Protein AF-A0AAE3LSY9-F1 (afdb_monomer_lite)

Secondary structure (DSSP, 8-state):
---------------------PPPHHHHHHHHHHHHTT---EEEEEEEETTEEEEEEEEEE-TTS-EEEEEEEE-SS--GGGT--SEEEEEEEEETTEEEEEEEEEEEETTEEEE----

Foldseek 3Di:
DDDDDDDPDPPPPPPPPPPLDADDPVRVVVVVCVVCVPFDKAWDDWDDDVRHTAKTKIWGADPVRWIKIKMKGADPDDDLVVQRFRIWIKIFTDDVPHTDDMDTQWGQTSNDIDGDDDD

Structure (mmCIF, N/CA/C/O backbone):
data_AF-A0AAE3LSY9-F1
#
_entry.id   AF-A0AAE3LSY9-F1
#
loop_
_atom_site.group_PDB
_atom_site.id
_atom_site.type_symbol
_atom_site.label_atom_id
_atom_site.label_alt_id
_atom_site.label_comp_id
_atom_site.label_asym_id
_atom_site.label_entity_id
_atom_site.label_seq_id
_atom_site.pdbx_PDB_ins_code
_atom_site.Cartn_x
_atom_site.Cartn_y
_atom_site.Cartn_z
_atom_site.occupancy
_atom_site.B_iso_or_equiv
_atom_site.auth_seq_id
_atom_site.auth_comp_id
_atom_site.auth_asym_id
_atom_site.auth_atom_id
_atom_site.pdbx_PDB_model_num
ATOM 1 N N . MET A 1 1 ? 39.018 34.162 -48.888 1.00 45.62 1 MET A N 1
ATOM 2 C CA . MET A 1 1 ? 38.702 33.437 -47.641 1.00 45.62 1 MET A CA 1
ATOM 3 C C . MET A 1 1 ? 37.198 33.486 -47.495 1.00 45.62 1 MET A C 1
ATOM 5 O O . MET A 1 1 ? 36.670 34.534 -47.157 1.00 45.62 1 MET A O 1
ATOM 9 N N . GLU A 1 2 ? 36.517 32.416 -47.890 1.00 41.56 2 GLU A N 1
ATOM 10 C CA . GLU A 1 2 ? 35.057 32.337 -47.828 1.00 41.56 2 GLU A CA 1
ATOM 11 C C . GLU A 1 2 ? 34.649 31.747 -46.477 1.00 41.56 2 GLU A C 1
ATOM 13 O O . GLU A 1 2 ? 35.140 30.692 -46.074 1.00 41.56 2 GLU A O 1
ATOM 18 N N . HIS A 1 3 ? 33.798 32.470 -45.751 1.00 46.09 3 HIS A N 1
ATOM 19 C CA . HIS A 1 3 ? 33.205 32.005 -44.505 1.00 46.09 3 HIS A CA 1
ATOM 20 C C . HIS A 1 3 ? 32.019 31.093 -44.827 1.00 46.09 3 HIS A C 1
ATOM 22 O O . HIS A 1 3 ? 31.001 31.553 -45.337 1.00 46.09 3 HIS A O 1
ATOM 28 N N . PHE A 1 4 ? 32.136 29.812 -44.486 1.00 45.50 4 PHE A N 1
ATOM 29 C CA . PHE A 1 4 ? 31.000 28.897 -44.407 1.00 45.50 4 PHE A CA 1
ATOM 30 C C . PHE A 1 4 ? 30.373 28.979 -43.008 1.00 45.50 4 PHE A C 1
ATOM 32 O O . PHE A 1 4 ? 31.060 28.666 -42.034 1.00 45.50 4 PHE A O 1
ATOM 39 N N . PRO A 1 5 ? 29.081 29.315 -42.861 1.00 50.88 5 PRO A N 1
ATOM 40 C CA . PRO A 1 5 ? 28.316 28.913 -41.693 1.00 50.88 5 PRO A CA 1
ATOM 41 C C . PRO A 1 5 ? 27.714 27.523 -41.953 1.00 50.88 5 PRO A C 1
ATOM 43 O O . PRO A 1 5 ? 26.878 27.338 -42.831 1.00 50.88 5 PRO A O 1
ATOM 46 N N . SER A 1 6 ? 28.150 26.527 -41.192 1.00 45.34 6 SER A N 1
ATOM 47 C CA . SER A 1 6 ? 27.579 25.176 -41.158 1.00 45.34 6 SER A CA 1
ATOM 48 C C . SER A 1 6 ? 27.649 24.739 -39.696 1.00 45.34 6 SER A C 1
ATOM 50 O O . SER A 1 6 ? 28.707 24.858 -39.094 1.00 45.34 6 SER A O 1
ATOM 52 N N . SER A 1 7 ? 26.611 24.313 -38.987 1.00 49.75 7 SER A N 1
ATOM 53 C CA . SER A 1 7 ? 25.222 23.941 -39.269 1.00 49.75 7 SER A CA 1
ATOM 54 C C . SER A 1 7 ? 24.408 24.218 -37.986 1.00 49.75 7 SER A C 1
ATOM 56 O O . SER A 1 7 ? 25.015 24.339 -36.916 1.00 49.75 7 SER A O 1
ATOM 58 N N . PRO A 1 8 ? 23.063 24.293 -38.023 1.00 45.91 8 PRO A N 1
ATOM 59 C CA . PRO A 1 8 ? 22.265 24.330 -36.801 1.00 45.91 8 PRO A CA 1
ATOM 60 C C . PRO A 1 8 ? 22.511 23.044 -36.009 1.00 45.91 8 PRO A C 1
ATOM 62 O O . PRO A 1 8 ? 22.310 21.933 -36.501 1.00 45.91 8 PRO A O 1
ATOM 65 N N . GLN A 1 9 ? 23.002 23.208 -34.786 1.00 46.28 9 GLN A N 1
ATOM 66 C CA . GLN A 1 9 ? 23.210 22.127 -33.840 1.00 46.28 9 GLN A CA 1
ATOM 67 C C . GLN A 1 9 ? 21.834 21.511 -33.562 1.00 46.28 9 GLN A C 1
ATOM 69 O O . GLN A 1 9 ? 21.006 22.130 -32.897 1.00 46.28 9 GLN A O 1
ATOM 74 N N . LEU A 1 10 ? 21.566 20.337 -34.153 1.00 43.56 10 LEU A N 1
ATOM 75 C CA . LEU A 1 10 ? 20.376 19.543 -33.865 1.00 43.56 10 LEU A CA 1
ATOM 76 C C . LEU A 1 10 ? 20.275 19.434 -32.346 1.00 43.56 10 LEU A C 1
ATOM 78 O O . LEU A 1 10 ? 21.135 18.824 -31.703 1.00 43.56 10 LEU A O 1
ATOM 82 N N . ALA A 1 11 ? 19.243 20.063 -31.787 1.00 39.59 11 ALA A N 1
ATOM 83 C CA . ALA A 1 11 ? 18.860 19.870 -30.408 1.00 39.59 11 ALA A CA 1
ATOM 84 C C . ALA A 1 11 ? 18.702 18.363 -30.210 1.00 39.59 11 ALA A C 1
ATOM 86 O O . ALA A 1 11 ? 17.825 17.734 -30.802 1.00 39.59 11 ALA A O 1
ATOM 87 N N . LYS A 1 12 ? 19.612 17.774 -29.431 1.00 41.16 12 LYS A N 1
ATOM 88 C CA . LYS A 1 12 ? 19.472 16.411 -28.941 1.00 41.16 12 LYS A CA 1
ATOM 89 C C . LYS A 1 12 ? 18.199 16.405 -28.104 1.00 41.16 12 LYS A C 1
ATOM 91 O O . LYS A 1 12 ? 18.215 16.816 -26.949 1.00 41.16 12 LYS A O 1
ATOM 96 N N . THR A 1 13 ? 17.088 15.997 -28.704 1.00 37.28 13 THR A N 1
ATOM 97 C CA . THR A 1 13 ? 15.899 15.546 -27.989 1.00 37.28 13 THR A CA 1
ATOM 98 C C . THR A 1 13 ? 16.306 14.312 -27.205 1.00 37.28 13 THR A C 1
ATOM 100 O O . THR A 1 13 ? 16.165 13.180 -27.663 1.00 37.28 13 THR A O 1
ATOM 103 N N . SER A 1 14 ? 16.869 14.547 -26.024 1.00 38.88 14 SER A N 1
ATOM 104 C CA . SER A 1 14 ? 16.968 13.560 -24.967 1.00 38.88 14 SER A CA 1
ATOM 105 C C . SER A 1 14 ? 15.546 13.295 -24.487 1.00 38.88 14 SER A C 1
ATOM 107 O O . SER A 1 14 ? 15.088 13.861 -23.501 1.00 38.88 14 SER A O 1
ATOM 109 N N . ILE A 1 15 ? 14.820 12.443 -25.209 1.00 42.91 15 ILE A N 1
ATOM 110 C CA . ILE A 1 15 ? 13.760 11.658 -24.587 1.00 42.91 15 ILE A CA 1
ATOM 111 C C . ILE A 1 15 ? 14.515 10.628 -23.746 1.00 42.91 15 ILE A C 1
ATOM 113 O O . ILE A 1 15 ? 14.722 9.487 -24.159 1.00 42.91 15 ILE A O 1
ATOM 117 N N . GLU A 1 16 ? 15.034 11.064 -22.598 1.00 39.59 16 GLU A N 1
ATOM 118 C CA . GLU A 1 16 ? 15.386 10.137 -21.538 1.00 39.59 16 GLU A CA 1
ATOM 119 C C . GLU A 1 16 ? 14.092 9.386 -21.241 1.00 39.59 16 GLU A C 1
ATOM 121 O O . GLU A 1 16 ? 13.119 9.964 -20.755 1.00 39.59 16 GLU A O 1
ATOM 126 N N . LYS A 1 17 ? 14.038 8.101 -21.610 1.00 40.47 17 LYS A N 1
ATOM 127 C CA . LYS A 1 17 ? 13.088 7.173 -21.004 1.00 40.47 17 LYS A CA 1
ATOM 128 C C . LYS A 1 17 ? 13.326 7.310 -19.509 1.00 40.47 17 LYS A C 1
ATOM 130 O O . LYS A 1 17 ? 14.302 6.756 -19.008 1.00 40.47 17 LYS A O 1
ATOM 135 N N . LYS A 1 18 ? 12.492 8.097 -18.826 1.00 43.41 18 LYS A N 1
ATOM 136 C CA . LYS A 1 18 ? 12.430 8.143 -17.370 1.00 43.41 18 LYS A CA 1
ATOM 137 C C . LYS A 1 18 ? 12.345 6.679 -16.958 1.00 43.41 18 LYS A C 1
ATOM 139 O O . LYS A 1 18 ? 11.352 6.029 -17.282 1.00 43.41 18 LYS A O 1
ATOM 144 N N . MET A 1 19 ? 13.431 6.121 -16.410 1.00 46.84 19 MET A N 1
ATOM 145 C CA . MET A 1 19 ? 13.382 4.776 -15.843 1.00 46.84 19 MET A CA 1
ATOM 146 C C . MET A 1 19 ? 12.183 4.810 -14.908 1.00 46.84 19 MET A C 1
ATOM 148 O O . MET A 1 19 ? 12.083 5.738 -14.104 1.00 46.84 19 MET A O 1
ATOM 152 N N . GLU A 1 20 ? 11.219 3.922 -15.123 1.00 56.72 20 GLU A N 1
ATOM 153 C CA . GLU A 1 20 ? 9.990 3.901 -14.345 1.00 56.72 20 GLU A CA 1
ATOM 154 C C . GLU A 1 20 ? 10.393 3.631 -12.894 1.00 56.72 20 GLU A C 1
ATOM 156 O O . GLU A 1 20 ? 10.709 2.505 -12.515 1.00 56.72 20 GLU A O 1
ATOM 161 N N . GLN A 1 21 ? 10.532 4.703 -12.114 1.00 74.81 21 GLN A N 1
ATOM 162 C CA . GLN A 1 21 ? 10.842 4.614 -10.701 1.00 74.81 21 GLN A CA 1
ATOM 163 C C . GLN A 1 21 ? 9.564 4.122 -10.037 1.00 74.81 21 GLN A C 1
ATOM 165 O O . GLN A 1 21 ? 8.553 4.826 -10.022 1.00 74.81 21 GLN A O 1
ATOM 170 N N . PHE A 1 22 ? 9.597 2.879 -9.562 1.00 89.12 22 PHE A N 1
ATOM 171 C CA . PHE A 1 22 ? 8.530 2.357 -8.722 1.00 89.12 22 PHE A CA 1
ATOM 172 C C . PHE A 1 22 ? 8.508 3.129 -7.399 1.00 89.12 22 PHE A C 1
ATOM 174 O O . PHE A 1 22 ? 9.567 3.545 -6.924 1.00 89.12 22 PHE A O 1
ATOM 181 N N . PRO A 1 23 ? 7.316 3.336 -6.818 1.00 92.62 23 PRO A N 1
ATOM 182 C CA . PRO A 1 23 ? 7.179 4.078 -5.578 1.00 92.62 23 PRO A CA 1
ATOM 183 C C . PRO A 1 23 ? 7.924 3.368 -4.445 1.00 92.62 23 PRO A C 1
ATOM 185 O O . PRO A 1 23 ? 7.951 2.134 -4.366 1.00 92.62 23 PRO A O 1
ATOM 188 N N . SER A 1 24 ? 8.514 4.167 -3.561 1.00 95.00 24 SER A N 1
ATOM 189 C CA . SER A 1 24 ? 9.034 3.691 -2.281 1.00 95.00 24 SER A CA 1
ATOM 190 C C . SER A 1 24 ? 7.889 3.292 -1.344 1.00 95.00 24 SER A C 1
ATOM 192 O O . SER A 1 24 ? 6.712 3.541 -1.621 1.00 95.00 24 SER A O 1
ATOM 194 N N . LYS A 1 25 ? 8.220 2.686 -0.199 1.00 96.75 25 LYS A N 1
ATOM 195 C CA . LYS A 1 25 ? 7.218 2.428 0.843 1.00 96.75 25 LYS A CA 1
ATOM 196 C C . LYS A 1 25 ? 6.626 3.736 1.346 1.00 96.75 25 LYS A C 1
ATOM 198 O O . LYS A 1 25 ? 5.416 3.823 1.474 1.00 96.75 25 LYS A O 1
ATOM 203 N N . GLU A 1 26 ? 7.459 4.746 1.555 1.00 96.75 26 GLU A N 1
ATOM 204 C CA . GLU A 1 26 ? 7.064 6.071 2.019 1.00 96.75 26 GLU A CA 1
ATOM 205 C C . GLU A 1 26 ? 6.080 6.736 1.043 1.00 96.75 26 GLU A C 1
ATOM 207 O O . GLU A 1 26 ? 5.076 7.308 1.472 1.00 96.75 26 GLU A O 1
ATOM 212 N N . ASP A 1 27 ? 6.310 6.595 -0.268 1.00 95.31 27 ASP A N 1
ATOM 213 C CA . ASP A 1 27 ? 5.392 7.101 -1.295 1.00 95.31 27 ASP A CA 1
ATOM 214 C C . ASP A 1 27 ? 4.027 6.404 -1.233 1.00 95.31 27 ASP A C 1
ATOM 216 O O . ASP A 1 27 ? 2.988 7.059 -1.331 1.00 95.31 27 ASP A O 1
ATOM 220 N N . VAL A 1 28 ? 4.012 5.076 -1.060 1.00 97.06 28 VAL A N 1
ATOM 221 C CA . VAL A 1 28 ? 2.765 4.307 -0.923 1.00 97.06 28 VAL A CA 1
ATOM 222 C C . VAL A 1 28 ? 2.062 4.626 0.401 1.00 97.06 28 VAL A C 1
ATOM 224 O O . VAL A 1 28 ? 0.848 4.825 0.403 1.00 97.06 28 VAL A O 1
ATOM 227 N N . THR A 1 29 ? 2.801 4.767 1.506 1.00 97.25 29 THR A N 1
ATOM 228 C CA . THR A 1 29 ? 2.269 5.196 2.809 1.00 97.25 29 THR A CA 1
ATOM 229 C C . THR A 1 29 ? 1.553 6.538 2.691 1.00 97.25 29 THR A C 1
ATOM 231 O O . THR A 1 29 ? 0.416 6.663 3.138 1.00 97.25 29 THR A O 1
ATOM 234 N N . ALA A 1 30 ? 2.149 7.519 2.008 1.00 95.75 30 ALA A N 1
ATOM 235 C CA . ALA A 1 30 ? 1.521 8.823 1.805 1.00 95.75 30 ALA A CA 1
ATOM 236 C C . ALA A 1 30 ? 0.204 8.744 1.006 1.00 95.75 30 ALA A C 1
ATOM 238 O O . ALA A 1 30 ? -0.647 9.629 1.114 1.00 95.75 30 ALA A O 1
ATOM 239 N N . ILE A 1 31 ? 0.015 7.708 0.183 1.00 94.94 31 ILE A N 1
ATOM 240 C CA . ILE A 1 31 ? -1.248 7.471 -0.529 1.00 94.94 31 ILE A CA 1
ATOM 241 C C . ILE A 1 31 ? -2.266 6.822 0.397 1.00 94.94 31 ILE A C 1
ATOM 243 O O . ILE A 1 31 ? -3.408 7.278 0.436 1.00 94.94 31 ILE A O 1
ATOM 247 N N . PHE A 1 32 ? -1.860 5.818 1.173 1.00 95.75 32 PHE A N 1
ATOM 248 C CA . PHE A 1 32 ? -2.721 5.225 2.191 1.00 95.75 32 PHE A CA 1
ATOM 249 C C . PHE A 1 32 ? -3.235 6.276 3.175 1.00 95.75 32 PHE A C 1
ATOM 251 O O . PHE A 1 32 ? -4.436 6.360 3.396 1.00 95.75 32 PHE A O 1
ATOM 258 N N . GLU A 1 33 ? -2.379 7.161 3.677 1.00 94.69 33 GLU A N 1
ATOM 259 C CA . GLU A 1 33 ? -2.789 8.233 4.593 1.00 94.69 33 GLU A CA 1
ATOM 260 C C . GLU A 1 33 ? -3.812 9.195 3.970 1.00 94.69 33 GLU A C 1
ATOM 262 O O . GLU A 1 33 ? -4.756 9.623 4.640 1.00 94.69 33 GLU A O 1
ATOM 267 N N . LYS A 1 34 ? -3.678 9.499 2.671 1.00 92.75 34 LYS A N 1
ATOM 268 C CA . LYS A 1 34 ? -4.672 10.298 1.935 1.00 92.75 34 LYS A CA 1
ATOM 269 C C . LYS A 1 34 ? -6.014 9.581 1.822 1.00 92.75 34 LYS A C 1
ATOM 271 O O . LYS A 1 34 ? -7.048 10.232 1.957 1.00 92.75 34 LYS A O 1
ATOM 276 N N . ILE A 1 35 ? -5.998 8.272 1.568 1.00 90.69 35 ILE A N 1
ATOM 277 C CA . ILE A 1 35 ? -7.209 7.446 1.477 1.00 90.69 35 ILE A CA 1
ATOM 278 C C . ILE A 1 35 ? -7.901 7.372 2.844 1.00 90.69 35 ILE A C 1
ATOM 280 O O . ILE A 1 35 ? -9.104 7.597 2.939 1.00 90.69 35 ILE A O 1
ATOM 284 N N . LEU A 1 36 ? -7.126 7.143 3.904 1.00 92.38 36 LEU A N 1
ATOM 285 C CA . LEU A 1 36 ? -7.615 6.942 5.267 1.00 92.38 36 LEU A CA 1
ATOM 286 C C . LEU A 1 36 ? -8.083 8.220 5.968 1.00 92.38 36 LEU A C 1
ATOM 288 O O . LEU A 1 36 ? -8.744 8.135 6.998 1.00 92.38 36 LEU A O 1
ATOM 292 N N . LYS A 1 37 ? -7.743 9.407 5.448 1.00 92.00 37 LYS A N 1
ATOM 293 C CA . LYS A 1 37 ? -8.184 10.712 5.985 1.00 92.00 37 LYS A CA 1
ATOM 294 C C . LYS A 1 37 ? -7.953 10.854 7.502 1.00 92.00 37 LYS A C 1
ATOM 296 O O . LYS A 1 37 ? -8.757 11.458 8.207 1.00 92.00 37 LYS A O 1
ATOM 301 N N . GLY A 1 38 ? -6.835 10.316 7.993 1.00 91.69 38 GLY A N 1
ATOM 302 C CA . GLY A 1 38 ? -6.448 10.361 9.406 1.00 91.69 38 GLY A CA 1
ATOM 303 C C . GLY A 1 38 ? -6.891 9.165 10.256 1.00 91.69 38 GLY A C 1
ATOM 304 O O . GLY A 1 38 ? -6.589 9.154 11.448 1.00 91.69 38 GLY A O 1
ATOM 305 N N . ALA A 1 39 ? -7.560 8.159 9.682 1.00 93.00 39 ALA A N 1
ATOM 306 C CA . ALA A 1 39 ? -7.818 6.900 10.376 1.00 93.00 39 ALA A CA 1
ATOM 307 C C . ALA A 1 39 ? -6.506 6.162 10.697 1.00 93.00 39 ALA A C 1
ATOM 309 O O . ALA A 1 39 ? -5.549 6.173 9.918 1.00 93.00 39 ALA A O 1
ATOM 310 N N . THR A 1 40 ? -6.464 5.516 11.862 1.00 95.62 40 THR A N 1
ATOM 311 C CA . THR A 1 40 ? -5.331 4.680 12.269 1.00 95.62 40 THR A CA 1
ATOM 312 C C . THR A 1 40 ? -5.332 3.362 11.507 1.00 95.62 40 THR A C 1
ATOM 314 O O . THR A 1 40 ? -6.390 2.802 11.223 1.00 95.62 40 THR A O 1
ATOM 317 N N . TYR A 1 41 ? -4.148 2.829 11.235 1.00 97.69 41 TYR A N 1
ATOM 318 C CA . TYR A 1 41 ? -3.978 1.540 10.576 1.00 97.69 41 TYR A CA 1
ATOM 319 C C . TYR A 1 41 ? -2.828 0.756 11.207 1.00 97.69 41 TYR A C 1
ATOM 321 O O . TYR A 1 41 ? -1.953 1.324 11.866 1.00 97.69 41 TYR A O 1
ATOM 329 N N . THR A 1 42 ? -2.828 -0.551 10.969 1.00 98.06 42 THR A N 1
ATOM 330 C CA . THR A 1 42 ? -1.737 -1.462 11.318 1.00 98.06 42 THR A CA 1
ATOM 331 C C . THR A 1 42 ? -1.070 -1.962 10.043 1.00 98.06 42 THR A C 1
ATOM 333 O O . THR A 1 42 ? -1.737 -2.269 9.060 1.00 98.06 42 THR A O 1
ATOM 336 N N . GLU A 1 43 ? 0.259 -2.050 10.041 1.00 98.25 43 GLU A N 1
ATOM 337 C CA . GLU A 1 43 ? 0.997 -2.697 8.956 1.00 98.25 43 GLU A CA 1
ATOM 338 C C . GLU A 1 43 ? 0.863 -4.219 9.064 1.00 98.25 43 GLU A C 1
ATOM 340 O O . GLU A 1 43 ? 1.267 -4.812 10.063 1.00 98.25 43 GLU A O 1
ATOM 345 N N . VAL A 1 44 ? 0.317 -4.843 8.019 1.00 97.44 44 VAL A N 1
ATOM 346 C CA . VAL A 1 44 ? 0.122 -6.298 7.948 1.00 97.44 44 VAL A CA 1
ATOM 347 C C . VAL A 1 44 ? 1.319 -6.955 7.279 1.00 97.44 44 VAL A C 1
ATOM 349 O O . VAL A 1 44 ? 1.845 -7.966 7.750 1.00 97.44 44 VAL A O 1
ATOM 352 N N . ARG A 1 45 ? 1.768 -6.385 6.156 1.00 97.25 45 ARG A N 1
ATOM 353 C CA . ARG A 1 45 ? 2.815 -6.992 5.336 1.00 97.25 45 ARG A CA 1
ATOM 354 C C . ARG A 1 45 ? 3.547 -5.964 4.501 1.00 97.25 45 ARG A C 1
ATOM 356 O O . ARG A 1 45 ? 2.927 -5.136 3.854 1.00 97.25 45 ARG A O 1
ATOM 363 N N . CYS A 1 46 ? 4.863 -6.101 4.395 1.00 97.94 46 CYS A N 1
ATOM 364 C CA . CYS A 1 46 ? 5.677 -5.350 3.444 1.00 97.94 46 CYS A CA 1
ATOM 365 C C . CYS A 1 46 ? 6.670 -6.293 2.754 1.00 97.94 46 CYS A C 1
ATOM 367 O O . CYS A 1 46 ? 7.315 -7.110 3.417 1.00 97.94 46 CYS A O 1
ATOM 369 N N . LYS A 1 47 ? 6.773 -6.235 1.421 1.00 98.25 47 LYS A N 1
ATOM 370 C CA . LYS A 1 47 ? 7.630 -7.133 0.636 1.00 98.25 47 LYS A CA 1
ATOM 371 C C . LYS A 1 47 ? 8.345 -6.404 -0.497 1.00 98.25 47 LYS A C 1
ATOM 373 O O . LYS A 1 47 ? 7.727 -5.696 -1.294 1.00 98.25 47 LYS A O 1
ATOM 378 N N . TYR A 1 48 ? 9.632 -6.710 -0.623 1.00 97.00 48 TYR A N 1
ATOM 379 C CA . TYR A 1 48 ? 10.522 -6.196 -1.657 1.00 97.00 48 TYR A CA 1
ATOM 380 C C . TYR A 1 48 ? 11.058 -7.317 -2.552 1.00 97.00 48 TYR A C 1
ATOM 382 O O . TYR A 1 48 ? 11.149 -8.475 -2.134 1.00 97.00 48 TYR A O 1
ATOM 390 N N . ASP A 1 49 ? 11.418 -6.948 -3.777 1.00 94.50 49 ASP A N 1
ATOM 391 C CA . ASP A 1 49 ? 12.278 -7.712 -4.678 1.00 94.50 49 ASP A CA 1
ATOM 392 C C . ASP A 1 49 ? 13.504 -6.849 -5.006 1.00 94.50 49 ASP A C 1
ATOM 394 O O . ASP A 1 49 ? 13.396 -5.809 -5.664 1.00 94.50 49 ASP A O 1
ATOM 398 N N . GLY A 1 50 ? 14.657 -7.217 -4.443 1.00 93.62 50 GLY A N 1
ATOM 399 C CA . GLY A 1 50 ? 15.804 -6.316 -4.342 1.00 93.62 50 GLY A CA 1
ATOM 400 C C . GLY A 1 50 ? 15.430 -5.039 -3.584 1.00 93.62 50 GLY A C 1
ATOM 401 O O . GLY A 1 50 ? 14.964 -5.098 -2.449 1.00 93.62 50 GLY A O 1
ATOM 402 N N . GLU A 1 51 ? 15.607 -3.890 -4.232 1.00 90.75 51 GLU A N 1
ATOM 403 C CA . GLU A 1 51 ? 15.247 -2.569 -3.693 1.00 90.75 51 GLU A CA 1
ATOM 404 C C . GLU A 1 51 ? 13.824 -2.129 -4.084 1.00 90.75 51 GLU A C 1
ATOM 406 O O . GLU A 1 51 ? 13.348 -1.084 -3.650 1.00 90.75 51 GLU A O 1
ATOM 411 N N . THR A 1 52 ? 13.120 -2.912 -4.909 1.00 93.31 52 THR A N 1
ATOM 412 C CA . THR A 1 52 ? 11.798 -2.533 -5.423 1.00 93.31 52 THR A CA 1
ATOM 413 C C . THR A 1 52 ? 10.694 -3.033 -4.503 1.00 93.31 52 THR A C 1
ATOM 415 O O . THR A 1 52 ? 10.591 -4.233 -4.248 1.00 9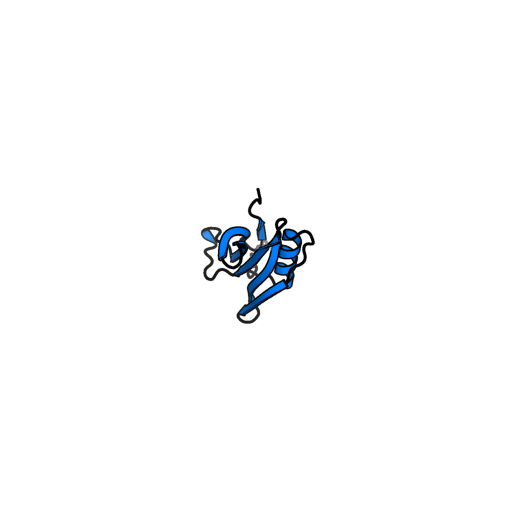3.31 52 THR A O 1
ATOM 418 N N . LEU A 1 53 ? 9.816 -2.135 -4.054 1.00 96.56 53 LE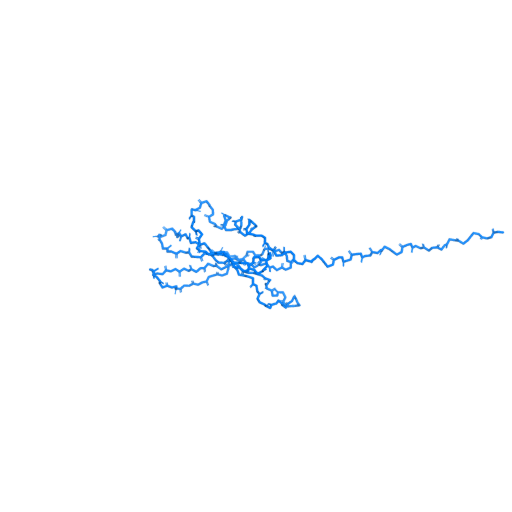U A N 1
ATOM 419 C CA . LEU A 1 53 ? 8.606 -2.514 -3.330 1.00 96.56 53 LEU A CA 1
ATOM 420 C C . LEU A 1 53 ? 7.635 -3.234 -4.276 1.00 96.56 53 LEU A C 1
ATOM 422 O O . LEU A 1 53 ? 7.194 -2.674 -5.283 1.00 96.56 53 LEU A O 1
ATOM 426 N N . ILE A 1 54 ? 7.278 -4.474 -3.939 1.00 97.19 54 ILE A N 1
ATOM 427 C CA . ILE A 1 54 ? 6.362 -5.288 -4.752 1.00 97.19 54 ILE A CA 1
ATOM 428 C C . ILE A 1 54 ? 4.992 -5.481 -4.109 1.00 97.19 54 ILE A C 1
ATOM 430 O O . ILE A 1 54 ? 4.030 -5.757 -4.824 1.00 97.19 54 ILE A O 1
ATOM 434 N N . MET A 1 55 ? 4.902 -5.346 -2.784 1.00 98.19 55 MET A N 1
ATOM 435 C CA . MET A 1 55 ? 3.656 -5.483 -2.038 1.00 98.19 55 MET A CA 1
ATOM 436 C C . MET A 1 55 ? 3.742 -4.739 -0.709 1.00 98.19 55 MET A C 1
ATOM 438 O O . MET A 1 55 ? 4.751 -4.841 -0.010 1.00 98.19 55 MET A O 1
ATOM 442 N N . TYR A 1 56 ? 2.673 -4.032 -0.360 1.00 98.50 56 TYR A N 1
ATOM 443 C CA . TYR A 1 56 ? 2.526 -3.386 0.938 1.00 98.50 56 TYR A CA 1
ATOM 444 C C . TYR A 1 56 ? 1.056 -3.413 1.355 1.00 98.50 56 TYR A C 1
ATOM 446 O O . TYR A 1 56 ? 0.204 -2.950 0.606 1.00 98.50 56 TYR A O 1
ATOM 454 N N . GLU A 1 57 ? 0.765 -4.002 2.509 1.00 98.50 57 GLU A N 1
ATOM 455 C CA . GLU A 1 57 ? -0.584 -4.264 3.006 1.00 98.50 57 GLU A CA 1
ATOM 456 C C . GLU A 1 57 ? -0.739 -3.637 4.392 1.00 98.50 57 GLU A C 1
ATOM 458 O O . GLU A 1 57 ? 0.097 -3.842 5.283 1.00 98.50 57 GLU A O 1
ATOM 463 N N . ILE A 1 58 ? -1.819 -2.883 4.562 1.00 98.31 58 ILE A N 1
ATOM 464 C CA . ILE A 1 58 ? -2.237 -2.302 5.834 1.00 98.31 58 ILE A CA 1
ATOM 465 C C . ILE A 1 58 ? -3.680 -2.698 6.133 1.00 98.31 58 ILE A C 1
ATOM 467 O O . ILE A 1 58 ? -4.473 -2.924 5.221 1.00 98.31 58 ILE A O 1
ATOM 471 N N . GLU A 1 59 ? -4.022 -2.727 7.411 1.00 97.62 59 GLU A N 1
ATOM 472 C CA . GLU A 1 59 ? -5.363 -3.021 7.906 1.00 97.62 59 GLU A CA 1
ATOM 473 C C . GLU A 1 59 ? -5.886 -1.847 8.732 1.00 97.62 59 GLU A C 1
ATOM 475 O O . GLU A 1 59 ? -5.150 -1.224 9.500 1.00 97.62 59 GLU A O 1
ATOM 480 N N . THR A 1 60 ? -7.167 -1.548 8.571 1.00 96.44 60 THR A N 1
ATOM 481 C CA . THR A 1 60 ? -7.914 -0.564 9.351 1.00 96.44 60 THR A CA 1
ATOM 482 C C . THR A 1 60 ? -9.349 -1.059 9.549 1.00 96.44 60 THR A C 1
ATOM 484 O O . THR A 1 60 ? -9.703 -2.161 9.126 1.00 96.44 60 THR A O 1
ATOM 487 N N . THR A 1 61 ? -10.181 -0.231 10.169 1.00 94.38 61 THR A N 1
ATOM 488 C CA . THR A 1 61 ? -11.627 -0.433 10.238 1.00 94.38 61 THR A CA 1
ATOM 489 C C . THR A 1 61 ? -12.343 0.687 9.498 1.00 94.38 61 THR A C 1
ATOM 491 O O . THR A 1 61 ? -11.899 1.837 9.543 1.00 94.38 61 THR A O 1
ATOM 494 N N . ASP A 1 62 ? -13.451 0.371 8.840 1.00 89.75 62 ASP A N 1
ATOM 495 C CA . ASP A 1 62 ? -14.345 1.383 8.282 1.00 89.75 62 ASP A CA 1
ATOM 496 C C . ASP A 1 62 ? -15.221 2.050 9.368 1.00 89.75 62 ASP A C 1
ATOM 498 O O . ASP A 1 62 ? -14.980 1.926 10.573 1.00 89.75 62 ASP A O 1
ATOM 502 N N . GLU A 1 63 ? -16.231 2.811 8.940 1.00 87.81 63 GLU A N 1
ATOM 503 C CA . GLU A 1 63 ? -17.150 3.517 9.836 1.00 87.81 63 GLU A CA 1
ATOM 504 C C . GLU A 1 63 ? -18.124 2.601 10.597 1.00 87.81 63 GLU A C 1
ATOM 506 O O . GLU A 1 63 ? -18.646 3.017 11.635 1.00 87.81 63 GLU A O 1
ATOM 511 N N . THR A 1 64 ? -18.361 1.372 10.121 1.00 88.94 64 THR A N 1
ATOM 512 C CA . THR A 1 64 ? -19.175 0.366 10.826 1.00 88.94 64 THR A CA 1
ATOM 513 C C . THR A 1 64 ? -18.339 -0.450 11.811 1.00 88.94 64 THR A C 1
ATOM 515 O O . THR A 1 64 ? -18.898 -1.089 12.704 1.00 88.94 64 THR A O 1
ATOM 518 N N . GLY A 1 65 ? -17.010 -0.344 11.722 1.00 89.75 65 GLY A N 1
ATOM 519 C CA . GLY A 1 65 ? -16.055 -1.090 12.534 1.00 89.75 65 G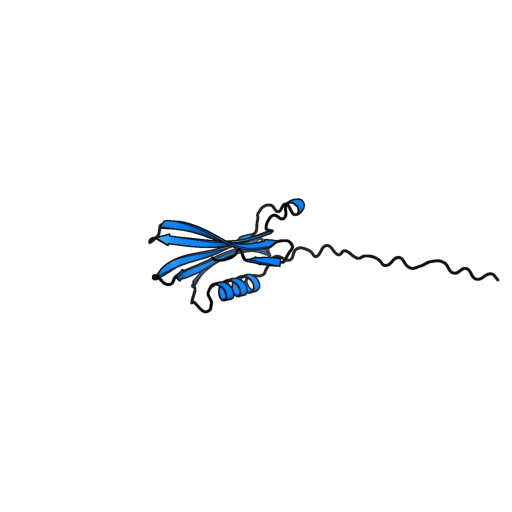LY A CA 1
ATOM 520 C C . GLY A 1 65 ? -15.606 -2.392 11.875 1.00 89.75 65 GLY A C 1
ATOM 521 O O . GLY A 1 65 ? -14.883 -3.163 12.509 1.00 89.75 65 GLY A O 1
ATOM 522 N N . ASP A 1 66 ? -16.011 -2.628 10.627 1.00 91.50 66 ASP A N 1
ATOM 523 C CA . ASP A 1 66 ? -15.643 -3.812 9.869 1.00 91.50 66 ASP A CA 1
ATOM 524 C C . ASP A 1 66 ? -14.227 -3.672 9.311 1.00 91.50 66 ASP A C 1
ATOM 526 O O . ASP A 1 66 ? -13.719 -2.574 9.052 1.00 91.50 66 ASP A O 1
ATOM 530 N N . LYS A 1 67 ? -13.545 -4.811 9.168 1.00 95.25 67 LYS A N 1
ATOM 531 C CA . LYS A 1 67 ? -12.149 -4.836 8.739 1.00 95.25 67 LYS A CA 1
ATOM 532 C C . LYS A 1 67 ? -12.036 -4.440 7.268 1.00 95.25 67 LYS A C 1
ATOM 534 O O . LYS A 1 67 ? -12.695 -5.001 6.389 1.00 95.25 67 LYS A O 1
ATOM 539 N N . VAL A 1 68 ? -11.086 -3.551 7.001 1.00 96.12 68 VAL A N 1
ATOM 540 C CA . VAL A 1 68 ? -10.673 -3.157 5.659 1.00 96.12 68 VAL A CA 1
ATOM 541 C C . VAL A 1 68 ? -9.166 -3.323 5.508 1.00 96.12 68 VAL A C 1
ATOM 543 O O . VAL A 1 68 ? -8.386 -2.763 6.278 1.00 96.12 68 VAL A O 1
ATOM 546 N N . GLU A 1 69 ? -8.745 -4.039 4.468 1.00 97.38 69 GLU A N 1
ATOM 547 C CA . GLU A 1 69 ? -7.336 -4.167 4.096 1.00 97.38 69 GLU A CA 1
ATOM 548 C C . GLU A 1 69 ? -7.040 -3.379 2.822 1.00 97.38 69 GLU A C 1
ATOM 550 O O . GLU A 1 69 ? -7.623 -3.640 1.769 1.00 97.38 69 GLU A O 1
ATOM 555 N N . TYR A 1 70 ? -6.085 -2.454 2.884 1.00 97.44 70 TYR A N 1
ATOM 556 C CA . TYR A 1 70 ? -5.551 -1.791 1.697 1.00 97.44 70 TYR A CA 1
ATOM 557 C C . TYR A 1 70 ? -4.255 -2.468 1.274 1.00 97.44 70 TYR A C 1
ATOM 559 O O . TYR A 1 70 ? -3.330 -2.613 2.072 1.00 97.44 70 TYR A O 1
ATOM 567 N N . ASN A 1 71 ? -4.168 -2.855 0.004 1.00 97.19 71 ASN A N 1
ATOM 568 C CA . ASN A 1 71 ? -3.004 -3.521 -0.560 1.00 97.19 71 ASN A CA 1
ATOM 569 C C . ASN A 1 71 ? -2.473 -2.770 -1.779 1.00 97.19 71 ASN A C 1
ATOM 571 O O . ASN A 1 71 ? -3.172 -2.576 -2.766 1.00 97.19 71 ASN A O 1
ATOM 575 N N . TYR A 1 72 ? -1.209 -2.370 -1.717 1.00 98.06 72 TYR A N 1
ATOM 576 C CA . TYR A 1 72 ? -0.408 -2.017 -2.878 1.00 98.06 72 TYR A CA 1
ATOM 577 C C . TYR A 1 72 ? 0.181 -3.288 -3.479 1.00 98.06 72 TYR A C 1
ATOM 579 O O . TYR A 1 72 ? 0.772 -4.102 -2.763 1.00 98.06 72 TYR A O 1
ATOM 587 N N . GLN A 1 73 ? 0.089 -3.423 -4.799 1.00 97.12 73 GLN A N 1
ATOM 588 C CA . GLN A 1 73 ? 0.686 -4.525 -5.541 1.00 97.12 73 GLN A CA 1
ATOM 589 C C . GLN A 1 73 ? 1.326 -4.032 -6.837 1.00 97.12 73 GLN A C 1
ATOM 591 O O . GLN A 1 73 ? 0.686 -3.385 -7.667 1.00 97.12 73 GLN A O 1
ATOM 596 N N . LYS A 1 74 ? 2.597 -4.387 -7.040 1.00 96.00 74 LYS A N 1
ATOM 597 C CA . LYS A 1 74 ? 3.292 -4.170 -8.312 1.00 96.00 74 LYS A CA 1
ATOM 598 C C . LYS A 1 74 ? 2.820 -5.194 -9.346 1.00 96.00 74 LYS A C 1
ATOM 600 O O . LYS A 1 74 ? 2.803 -6.398 -9.078 1.00 96.00 74 LYS A O 1
ATOM 605 N N . ALA A 1 75 ? 2.525 -4.739 -10.561 1.00 93.56 75 ALA A N 1
ATOM 606 C CA . ALA A 1 75 ? 2.183 -5.628 -11.661 1.00 93.56 75 ALA A CA 1
ATOM 607 C C . ALA A 1 75 ? 3.373 -6.535 -12.029 1.00 93.56 75 ALA A C 1
ATOM 609 O O . ALA A 1 75 ? 4.533 -6.106 -12.104 1.00 93.56 75 ALA A O 1
ATOM 610 N N . LYS A 1 76 ? 3.076 -7.813 -12.293 1.00 89.75 76 LYS A N 1
ATOM 611 C CA . LYS A 1 76 ? 4.067 -8.785 -12.789 1.00 89.75 76 LYS A CA 1
ATOM 612 C C . LYS A 1 76 ? 4.421 -8.547 -14.256 1.00 89.75 76 LYS A C 1
ATOM 614 O O . LYS A 1 76 ? 5.545 -8.816 -14.663 1.00 89.75 76 LYS A O 1
ATOM 619 N N . VAL A 1 77 ? 3.454 -8.066 -15.035 1.00 85.69 77 VAL A N 1
ATOM 620 C CA . VAL A 1 77 ? 3.582 -7.773 -16.464 1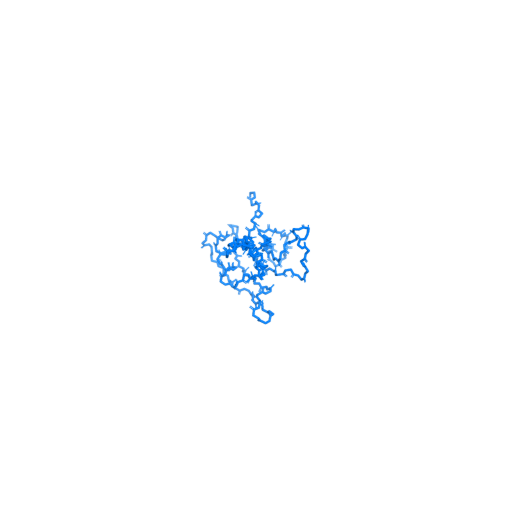.00 85.69 77 VAL A CA 1
ATOM 621 C C . VAL A 1 77 ? 2.934 -6.421 -16.716 1.00 85.69 77 VAL A C 1
ATOM 623 O O . VAL A 1 77 ? 1.819 -6.184 -16.262 1.00 85.69 77 VAL A O 1
ATOM 626 N N . ILE A 1 78 ? 3.636 -5.553 -17.438 1.00 82.94 78 ILE A N 1
ATOM 627 C CA . ILE A 1 78 ? 3.163 -4.223 -17.821 1.00 82.94 78 ILE A CA 1
ATOM 628 C C . ILE A 1 78 ? 3.111 -4.206 -19.341 1.00 82.94 78 ILE A C 1
ATOM 630 O O . ILE A 1 78 ? 4.089 -4.576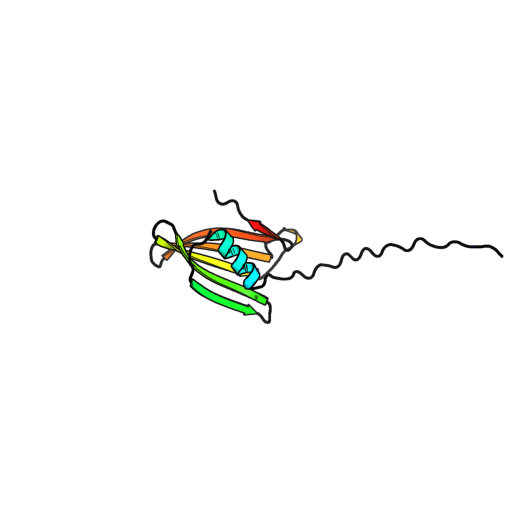 -19.992 1.00 82.94 78 ILE A O 1
ATOM 634 N N . ILE A 1 79 ? 1.977 -3.791 -19.903 1.00 82.81 79 ILE A N 1
ATOM 635 C CA . ILE A 1 79 ? 1.805 -3.596 -21.344 1.00 82.81 79 ILE A CA 1
ATOM 636 C C . ILE A 1 79 ? 1.535 -2.099 -21.564 1.00 82.81 79 ILE A C 1
ATOM 638 O O . ILE A 1 79 ? 0.374 -1.681 -21.572 1.00 82.81 79 ILE A O 1
ATOM 642 N N . PRO A 1 80 ? 2.588 -1.263 -21.697 1.00 72.69 80 PRO A N 1
ATOM 643 C CA . PRO A 1 80 ? 2.442 0.195 -21.735 1.00 72.69 80 PRO A CA 1
ATOM 644 C C . PRO A 1 80 ? 1.533 0.685 -22.866 1.00 72.69 80 PRO A C 1
ATOM 646 O O . PRO A 1 80 ? 0.791 1.646 -22.696 1.00 72.69 80 PRO A O 1
ATOM 649 N N . GLU A 1 81 ? 1.544 -0.013 -24.004 1.00 78.06 81 GLU A N 1
ATOM 650 C CA . GLU A 1 81 ? 0.733 0.309 -25.186 1.00 78.06 81 GLU A CA 1
ATOM 651 C C . GLU A 1 81 ? -0.778 0.237 -24.923 1.00 78.06 81 GLU A C 1
ATOM 653 O O . GLU A 1 81 ? -1.554 0.897 -25.608 1.00 78.06 81 GLU A O 1
ATOM 658 N N . LEU A 1 82 ? -1.196 -0.533 -23.914 1.00 80.19 82 LEU A N 1
ATOM 659 C CA . LEU A 1 82 ? -2.595 -0.676 -23.506 1.00 80.19 82 LEU A CA 1
ATOM 660 C C . LEU A 1 82 ? -2.948 0.197 -22.294 1.00 80.19 82 LEU A C 1
ATOM 662 O O . LEU A 1 82 ? -4.056 0.096 -21.772 1.00 80.19 82 LEU A O 1
ATOM 666 N N . GLY A 1 83 ? -2.009 1.016 -21.807 1.00 79.50 83 GLY A N 1
ATOM 667 C CA . GLY A 1 83 ? -2.189 1.792 -20.580 1.00 79.50 83 GLY A CA 1
ATOM 668 C C . GLY A 1 83 ? -2.359 0.919 -19.334 1.00 79.50 83 GLY A C 1
ATOM 669 O O . GLY A 1 83 ? -3.015 1.341 -18.383 1.00 79.50 83 GLY A O 1
ATOM 670 N N . SER A 1 84 ? -1.813 -0.305 -19.337 1.00 86.75 84 SER A N 1
ATOM 671 C CA . SER A 1 84 ? -1.918 -1.207 -18.188 1.00 86.75 84 SER A CA 1
ATOM 672 C C . SER A 1 84 ? -1.247 -0.601 -16.947 1.00 86.75 84 SER A C 1
ATOM 674 O O . SER A 1 84 ? -0.131 -0.088 -17.067 1.00 86.75 84 SER A O 1
ATOM 676 N N . PRO A 1 85 ? -1.872 -0.694 -15.759 1.00 91.00 85 PRO A N 1
ATOM 677 C CA . PRO A 1 85 ? -1.253 -0.245 -14.519 1.00 91.00 85 PRO A CA 1
ATOM 678 C C . PRO A 1 85 ? 0.081 -0.950 -14.253 1.00 91.00 85 PRO A C 1
ATOM 680 O O . PRO A 1 85 ? 0.186 -2.173 -14.354 1.00 91.00 85 PRO A O 1
ATOM 683 N N . ALA A 1 86 ? 1.093 -0.175 -13.872 1.00 93.44 86 ALA A N 1
ATOM 684 C CA . ALA A 1 86 ? 2.373 -0.676 -13.382 1.00 93.44 86 ALA A CA 1
ATOM 685 C C . ALA A 1 86 ? 2.270 -1.181 -11.933 1.00 93.44 86 ALA A C 1
ATOM 687 O O . ALA A 1 86 ? 3.004 -2.083 -11.521 1.00 93.44 86 ALA A O 1
ATOM 688 N N . ALA A 1 87 ? 1.345 -0.609 -11.167 1.00 95.56 87 ALA A N 1
ATOM 689 C CA . ALA A 1 87 ? 0.962 -1.034 -9.830 1.00 95.56 87 ALA A CA 1
ATOM 690 C C . ALA A 1 87 ? -0.466 -0.569 -9.528 1.00 95.56 87 ALA A C 1
ATOM 692 O O . ALA A 1 87 ? -0.961 0.369 -10.160 1.00 95.56 87 ALA A O 1
ATOM 693 N N . SER A 1 88 ? -1.096 -1.187 -8.539 1.00 96.19 88 SER A N 1
ATOM 694 C CA . SER A 1 88 ? -2.451 -0.848 -8.109 1.00 96.19 88 SER A CA 1
ATOM 695 C C . SER A 1 88 ? -2.544 -0.847 -6.591 1.00 96.19 88 SER A C 1
ATOM 697 O O . SER A 1 88 ? -1.797 -1.555 -5.915 1.00 96.19 88 SER A O 1
ATOM 699 N N . ILE A 1 89 ? -3.456 -0.031 -6.070 1.00 96.94 89 ILE A N 1
ATOM 700 C CA . ILE A 1 89 ? -3.924 -0.093 -4.692 1.00 96.94 89 ILE A CA 1
ATOM 701 C C . ILE A 1 89 ? -5.356 -0.602 -4.718 1.00 96.94 89 ILE A C 1
ATOM 703 O O . ILE A 1 89 ? -6.220 0.020 -5.343 1.00 96.94 89 ILE A O 1
ATOM 707 N N . HIS A 1 90 ? -5.597 -1.706 -4.025 1.00 96.00 90 HIS A N 1
ATOM 708 C CA . HIS A 1 90 ? -6.925 -2.261 -3.820 1.00 96.00 90 HIS A CA 1
ATOM 709 C C . HIS A 1 90 ? -7.324 -2.142 -2.353 1.00 96.00 90 HIS A C 1
ATOM 711 O O . HIS A 1 90 ? -6.464 -2.142 -1.474 1.00 96.00 90 HIS A O 1
ATOM 717 N N . ALA A 1 91 ? -8.621 -2.063 -2.099 1.00 95.00 91 ALA A N 1
ATOM 718 C CA . ALA A 1 91 ? -9.203 -2.216 -0.778 1.00 95.00 91 ALA A CA 1
ATOM 719 C C . ALA A 1 91 ? -10.008 -3.516 -0.775 1.00 95.00 91 ALA A C 1
ATOM 721 O O . ALA A 1 91 ? -10.734 -3.780 -1.730 1.00 95.00 91 ALA A O 1
ATOM 722 N N . VAL A 1 92 ? -9.845 -4.340 0.254 1.00 95.69 92 VAL A N 1
ATOM 723 C CA . VAL A 1 92 ? -10.589 -5.587 0.450 1.00 95.69 92 VAL A CA 1
ATOM 724 C C . VAL A 1 92 ? -11.408 -5.451 1.722 1.00 95.69 92 VAL A C 1
ATOM 726 O O . VAL A 1 92 ? -10.861 -5.150 2.783 1.00 95.69 92 VAL A O 1
ATOM 729 N N . MET A 1 93 ? -12.717 -5.632 1.592 1.00 94.50 93 MET A N 1
ATOM 730 C CA . MET A 1 93 ? -13.694 -5.460 2.665 1.00 94.50 93 MET A CA 1
ATOM 731 C C . MET A 1 93 ? -14.025 -6.835 3.215 1.00 94.50 93 MET A C 1
ATOM 733 O O . MET A 1 93 ? -14.132 -7.800 2.449 1.00 94.50 93 MET A O 1
ATOM 737 N N . TYR A 1 94 ? -14.205 -6.923 4.527 1.00 93.81 94 TYR A N 1
ATOM 738 C CA . TYR A 1 94 ? -14.429 -8.186 5.213 1.00 93.81 94 TYR A CA 1
ATOM 739 C C . TYR A 1 94 ? -15.717 -8.169 6.035 1.00 93.81 94 TYR A C 1
ATOM 741 O O . TYR A 1 94 ? -16.045 -7.169 6.660 1.00 93.81 94 TYR A O 1
ATOM 749 N N . ASP A 1 95 ? -16.395 -9.318 6.071 1.00 90.12 95 ASP A N 1
ATOM 750 C CA . ASP A 1 95 ? -17.409 -9.660 7.074 1.00 90.12 95 ASP A CA 1
ATOM 751 C C . ASP A 1 95 ? -16.798 -10.728 7.994 1.00 90.12 95 ASP A C 1
ATOM 753 O O . ASP A 1 95 ? -16.547 -11.872 7.588 1.00 90.12 95 ASP A O 1
ATOM 757 N N . GLY A 1 96 ? -16.432 -10.314 9.209 1.00 88.12 96 GLY A N 1
ATOM 758 C CA . GLY A 1 96 ? -15.559 -11.093 10.085 1.00 88.12 96 GLY A CA 1
ATOM 759 C C . GLY A 1 96 ? -14.206 -11.385 9.422 1.00 88.12 96 GLY A C 1
ATOM 760 O O . GLY A 1 96 ? -13.464 -10.473 9.062 1.00 88.12 96 GLY A O 1
ATOM 761 N N . ASP A 1 97 ? -13.887 -12.669 9.244 1.00 87.88 97 ASP A N 1
ATOM 762 C CA . ASP A 1 97 ? -12.638 -13.119 8.609 1.00 87.88 97 ASP A CA 1
ATOM 763 C C . ASP A 1 97 ? -12.782 -13.392 7.099 1.00 87.88 97 ASP A C 1
ATOM 765 O O . ASP A 1 97 ? -11.813 -13.781 6.440 1.00 87.88 97 ASP A O 1
ATOM 769 N N . MET A 1 98 ? -13.978 -13.216 6.525 1.00 91.94 98 MET A N 1
ATOM 770 C CA . MET A 1 98 ? -14.253 -13.546 5.126 1.00 91.94 98 MET A CA 1
ATOM 771 C C . MET A 1 98 ? -14.200 -12.294 4.238 1.00 91.94 98 MET A C 1
ATOM 773 O O . MET A 1 98 ? -14.951 -11.355 4.494 1.00 91.94 98 MET A O 1
ATOM 777 N N . PRO A 1 99 ? -13.374 -12.260 3.171 1.00 93.81 99 PRO A N 1
ATOM 778 C CA . PRO A 1 99 ? -13.397 -11.151 2.224 1.00 93.81 99 PRO A CA 1
ATOM 779 C C . PRO A 1 99 ? -14.696 -11.195 1.409 1.00 93.81 99 PRO A C 1
ATOM 781 O O . PRO A 1 99 ? -15.025 -12.226 0.814 1.00 93.81 99 PRO A O 1
ATOM 784 N N . VAL A 1 100 ? -15.428 -10.082 1.377 1.00 94.50 100 VAL A N 1
ATOM 785 C CA . VAL A 1 100 ? -16.752 -9.979 0.738 1.00 94.50 100 VAL A CA 1
ATOM 786 C C . VAL A 1 100 ? -16.753 -9.116 -0.518 1.00 94.50 100 VAL A C 1
ATOM 788 O O . VAL A 1 100 ? -17.538 -9.368 -1.432 1.00 94.50 100 VAL A O 1
ATOM 791 N N . SER A 1 101 ? -15.854 -8.139 -0.612 1.00 90.88 101 SER A N 1
ATOM 792 C CA . SER A 1 101 ? -15.684 -7.324 -1.813 1.00 90.88 101 SER A CA 1
ATOM 793 C C . SER A 1 101 ? -14.255 -6.813 -1.944 1.00 90.88 101 SER A C 1
ATOM 795 O O . SER A 1 101 ? -13.456 -6.868 -1.006 1.00 90.88 101 SER A O 1
ATOM 797 N N . SER A 1 102 ? -13.924 -6.338 -3.145 1.00 91.56 102 SER A N 1
ATOM 798 C CA . SER A 1 102 ? -12.672 -5.641 -3.390 1.00 91.56 102 SER A CA 1
ATOM 799 C C . SER A 1 102 ? -12.861 -4.526 -4.402 1.00 91.56 102 SER A C 1
ATOM 801 O O . SER A 1 102 ? -13.369 -4.787 -5.496 1.00 91.56 102 SER A O 1
ATOM 803 N N . ASP A 1 103 ? -12.344 -3.348 -4.086 1.00 92.44 103 ASP A N 1
ATOM 804 C CA . ASP A 1 103 ? -12.343 -2.197 -4.978 1.00 92.44 103 ASP A CA 1
ATOM 805 C C . ASP A 1 103 ? -10.921 -1.803 -5.355 1.00 92.44 103 ASP A C 1
ATOM 807 O O . ASP A 1 103 ? -9.976 -1.939 -4.580 1.00 92.44 103 ASP A O 1
ATOM 811 N N . THR A 1 104 ? -10.750 -1.296 -6.574 1.00 94.00 104 THR A N 1
ATOM 812 C CA . THR A 1 104 ? -9.484 -0.676 -6.980 1.00 94.00 104 THR A CA 1
ATOM 813 C C . THR A 1 104 ? -9.563 0.806 -6.671 1.00 94.00 104 THR A C 1
ATOM 815 O O . THR A 1 104 ? -10.377 1.506 -7.259 1.00 94.00 104 THR A O 1
ATOM 818 N N . PHE A 1 105 ? -8.707 1.285 -5.774 1.00 91.88 105 PHE A N 1
ATOM 819 C CA . PHE A 1 105 ? -8.684 2.682 -5.342 1.00 91.88 105 PHE A CA 1
ATOM 820 C C . PHE A 1 105 ? -7.797 3.552 -6.224 1.00 91.88 105 PHE A C 1
ATOM 822 O O . PHE A 1 105 ? -8.133 4.699 -6.521 1.00 91.88 105 PHE A O 1
ATOM 829 N N . ALA A 1 106 ? -6.640 3.035 -6.635 1.00 94.06 106 ALA A N 1
ATOM 830 C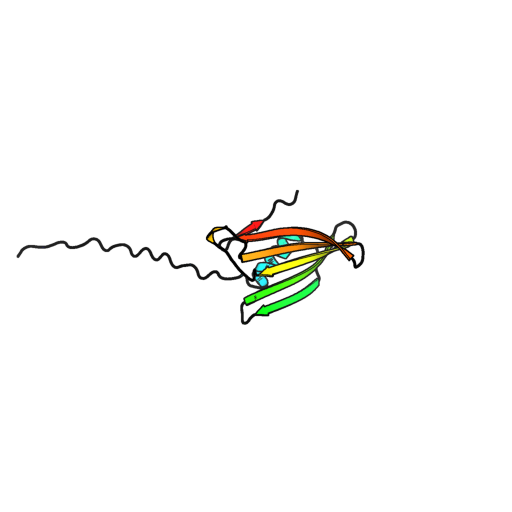 CA . ALA A 1 106 ? -5.713 3.794 -7.458 1.00 94.06 106 ALA A CA 1
ATOM 831 C C . ALA A 1 106 ? -4.854 2.891 -8.338 1.00 94.06 106 ALA A C 1
ATOM 833 O O . ALA A 1 106 ? -4.487 1.785 -7.950 1.00 94.06 106 ALA A O 1
ATOM 834 N N . ASN A 1 107 ? -4.483 3.402 -9.507 1.00 94.25 107 ASN A N 1
ATOM 835 C CA . ASN A 1 107 ? -3.583 2.747 -10.445 1.00 94.25 107 ASN A CA 1
ATOM 836 C C . ASN A 1 107 ? -2.393 3.654 -10.749 1.00 94.25 107 ASN A C 1
ATOM 838 O O . ASN A 1 107 ? -2.573 4.829 -11.063 1.00 94.25 107 ASN A O 1
ATOM 842 N N . LEU A 1 108 ? -1.183 3.108 -10.697 1.00 92.56 108 LEU A N 1
ATOM 843 C CA . LEU A 1 108 ? 0.022 3.771 -11.172 1.00 92.56 108 LEU A CA 1
ATOM 844 C C . LEU A 1 108 ? 0.135 3.538 -12.679 1.00 92.56 108 LEU A C 1
ATOM 846 O O . LEU A 1 108 ? 0.448 2.432 -13.114 1.00 92.56 108 LEU A O 1
ATOM 850 N N . ILE A 1 109 ? -0.134 4.565 -13.480 1.00 90.00 109 ILE A N 1
ATOM 851 C CA . ILE A 1 109 ? -0.105 4.491 -14.945 1.00 90.00 109 ILE A CA 1
ATOM 852 C C . ILE A 1 109 ? 0.861 5.558 -15.448 1.00 90.00 109 ILE A C 1
ATOM 854 O O . ILE A 1 109 ? 0.697 6.738 -15.141 1.00 90.00 109 ILE A O 1
ATOM 858 N N . ASN A 1 110 ? 1.871 5.149 -16.220 1.00 85.38 110 ASN A N 1
ATOM 859 C CA . ASN A 1 110 ? 2.911 6.036 -16.757 1.00 85.38 110 ASN A CA 1
ATOM 860 C C . ASN A 1 110 ? 3.603 6.891 -15.672 1.00 85.38 110 ASN A C 1
ATOM 862 O O . ASN A 1 110 ? 3.911 8.062 -15.889 1.00 85.38 110 ASN A O 1
ATOM 866 N N . GLY A 1 111 ? 3.831 6.309 -14.489 1.00 86.25 111 GLY A N 1
ATOM 867 C CA . GLY A 1 111 ? 4.465 6.986 -13.354 1.00 86.25 111 GLY A CA 1
ATOM 868 C C . GLY A 1 111 ? 3.570 7.965 -12.583 1.00 86.25 111 GLY A C 1
ATOM 869 O O . GLY A 1 111 ? 4.079 8.691 -11.731 1.00 86.25 111 GLY A O 1
ATOM 870 N N . GLU A 1 112 ? 2.262 7.996 -12.851 1.00 89.44 112 GLU A N 1
ATOM 871 C CA . GLU A 1 112 ? 1.297 8.829 -12.128 1.00 89.44 112 GLU A CA 1
ATOM 872 C C . GLU A 1 112 ? 0.195 7.989 -11.480 1.00 89.44 112 GLU A C 1
ATOM 874 O O . GLU A 1 112 ? -0.364 7.087 -12.104 1.00 89.44 112 GLU A O 1
ATOM 879 N N . TRP A 1 113 ? -0.167 8.324 -10.241 1.00 91.94 113 TRP A N 1
ATOM 880 C CA . TRP A 1 113 ? -1.318 7.725 -9.572 1.00 91.94 113 TRP A CA 1
ATOM 881 C C . TRP A 1 113 ? -2.624 8.311 -10.108 1.00 91.94 113 TRP A C 1
ATOM 883 O O . TRP A 1 113 ? -2.871 9.516 -10.026 1.00 91.94 113 TRP A O 1
ATOM 893 N N . LYS A 1 114 ? -3.473 7.440 -10.649 1.00 92.38 114 LYS A N 1
ATOM 894 C CA . LYS A 1 114 ? -4.839 7.734 -11.076 1.00 92.38 114 LYS A CA 1
ATOM 895 C C . LYS A 1 114 ? -5.792 7.098 -10.077 1.00 92.38 114 LYS A C 1
ATOM 897 O O . LYS A 1 114 ? -5.878 5.874 -10.009 1.00 92.38 114 LYS A O 1
ATOM 902 N N . PHE A 1 115 ? -6.471 7.930 -9.296 1.00 91.00 115 PHE A N 1
ATOM 903 C CA . PHE A 1 115 ? -7.496 7.474 -8.366 1.00 91.00 115 PHE A CA 1
ATOM 904 C C . PHE A 1 115 ? -8.741 7.078 -9.154 1.00 91.00 115 PHE A C 1
ATOM 906 O O . PHE A 1 115 ? -9.218 7.843 -9.995 1.00 91.00 115 PHE A O 1
ATOM 913 N N . CYS A 1 116 ? -9.232 5.872 -8.904 1.00 85.81 116 CYS A N 1
ATOM 914 C CA . CYS A 1 116 ? -10.553 5.464 -9.345 1.00 85.81 116 CYS A CA 1
ATOM 915 C C . CYS A 1 116 ? -11.556 6.259 -8.507 1.00 85.81 116 CYS A C 1
ATOM 917 O O . CYS A 1 116 ? -11.361 6.413 -7.302 1.00 85.81 116 CYS A O 1
ATOM 919 N N . SER A 1 117 ? -12.564 6.851 -9.146 1.00 60.03 117 SER A N 1
ATOM 920 C CA . SER A 1 117 ? -13.602 7.606 -8.447 1.00 60.03 117 SER A CA 1
ATOM 921 C C . SER A 1 117 ? -14.194 6.718 -7.352 1.00 60.03 117 SER A C 1
ATOM 923 O O . SER A 1 117 ? -14.793 5.695 -7.666 1.00 60.03 117 SER A O 1
ATOM 925 N N . ALA A 1 118 ? -13.992 7.094 -6.090 1.00 50.97 118 ALA A N 1
ATOM 926 C CA . ALA A 1 118 ? -14.842 6.625 -5.010 1.00 50.97 118 ALA A CA 1
ATOM 927 C C . ALA A 1 118 ? -16.178 7.355 -5.198 1.00 50.97 118 ALA A C 1
ATOM 929 O O . ALA A 1 118 ? -16.195 8.590 -5.151 1.00 50.97 118 ALA A O 1
ATOM 930 N N . GLU A 1 119 ? -17.234 6.620 -5.550 1.00 40.28 119 GLU A N 1
ATOM 931 C CA . GLU A 1 119 ? -18.606 7.143 -5.495 1.00 40.28 119 GLU A CA 1
ATOM 932 C C . GLU A 1 119 ? -19.019 7.431 -4.047 1.00 40.28 119 GLU A C 1
ATOM 934 O O . GLU A 1 119 ? -18.564 6.696 -3.140 1.00 40.28 119 GLU A O 1
#

Radius of gyration: 21.43 Å; chains: 1; bounding box: 58×47×60 Å

pLDDT: mean 83.49, std 19.49, range [37.28, 98.5]

Sequence (119 aa):
MEHFPSSPQLAKTSIEKKMEQFPSKEDVTAIFEKILKGATYTEVRCKYDGETLIMYEIETTDETGDKVEYNYQKAKVIIPELGSPAASIHAVMYDGDMPVSSDTFANLINGEWKFCSAE